Protein AF-A0A819NVT6-F1 (afdb_monomer_lite)

Secondary structure (DSSP, 8-state):
-HHHHHHHHHTTS-SS-----TTTTS-HHHHHHHHSTT----------S-----S----PPP-

Foldseek 3Di:
DQVVVVVCVVVVVDVDGDDDDPCNVPDPVRCCVPPVVVDDPPPPPPDPPDDPDPPDDDDDDDD

Sequence (63 aa):
MINRHNLEADLGLHTYTLKINQFADMTHEEFTRTMLSGLKLTLTTNVPKTLDLPLNGKIPASV

pLDDT: mean 76.78, std 21.13, range [40.94, 97.81]

Structure (mmCIF, N/CA/C/O backbone):
data_AF-A0A819NVT6-F1
#
_entry.id   AF-A0A819NVT6-F1
#
loop_
_atom_site.group_PDB
_atom_site.id
_atom_site.type_symbol
_atom_site.label_atom_id
_atom_site.label_alt_id
_atom_site.label_comp_id
_atom_site.label_asym_id
_atom_site.label_entity_id
_atom_site.label_seq_id
_atom_site.pdbx_PDB_ins_code
_atom_site.Cartn_x
_atom_site.Cartn_y
_atom_site.Cartn_z
_atom_site.occupancy
_atom_site.B_iso_or_equiv
_atom_site.auth_seq_id
_atom_site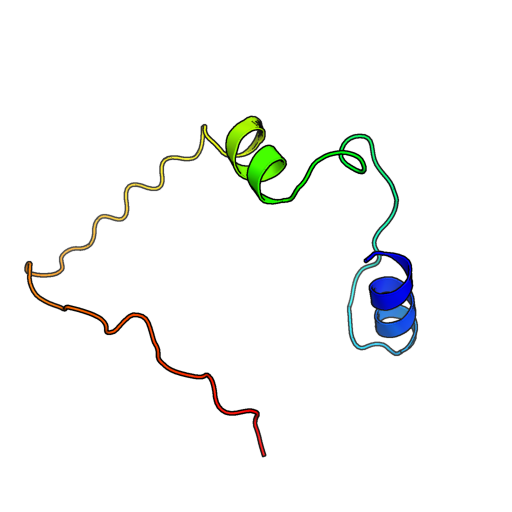.auth_comp_id
_atom_site.auth_asym_id
_atom_site.auth_atom_id
_atom_site.pdbx_PDB_model_num
ATOM 1 N N . MET A 1 1 ? -6.432 2.522 -2.441 1.00 82.75 1 MET A N 1
ATOM 2 C CA . MET A 1 1 ? -7.217 1.294 -2.696 1.00 82.75 1 MET A CA 1
ATOM 3 C C . MET A 1 1 ? -6.337 0.263 -3.385 1.00 82.75 1 MET A C 1
ATOM 5 O O . MET A 1 1 ? -5.566 0.648 -4.258 1.00 82.75 1 MET A O 1
ATOM 9 N N . ILE A 1 2 ? -6.457 -1.009 -2.988 1.00 93.88 2 ILE A N 1
ATOM 10 C CA . ILE A 1 2 ? -5.533 -2.109 -3.337 1.00 93.88 2 ILE A CA 1
ATOM 11 C C . ILE A 1 2 ? -5.417 -2.332 -4.851 1.00 93.88 2 ILE A C 1
ATOM 13 O O . ILE A 1 2 ? -4.311 -2.329 -5.374 1.00 93.88 2 ILE A O 1
ATOM 17 N N . ASN A 1 3 ? -6.540 -2.447 -5.566 1.00 96.12 3 ASN A N 1
ATOM 18 C CA . ASN A 1 3 ? -6.525 -2.763 -7.002 1.00 96.12 3 ASN A CA 1
ATOM 19 C C . ASN A 1 3 ? -5.769 -1.715 -7.830 1.00 96.12 3 ASN A C 1
ATOM 21 O O . ASN A 1 3 ? -4.991 -2.071 -8.705 1.00 96.12 3 ASN A O 1
ATOM 25 N N . ARG A 1 4 ? -5.952 -0.423 -7.516 1.00 97.12 4 ARG A N 1
ATOM 26 C CA . ARG A 1 4 ? -5.227 0.665 -8.187 1.00 97.12 4 ARG A CA 1
ATOM 27 C C . ARG A 1 4 ? -3.723 0.578 -7.922 1.00 97.12 4 ARG A C 1
ATOM 29 O O . ARG A 1 4 ? -2.944 0.676 -8.855 1.00 97.12 4 ARG A O 1
ATOM 36 N N . HIS A 1 5 ? -3.330 0.372 -6.666 1.00 97.44 5 HIS A N 1
ATOM 37 C CA . HIS A 1 5 ? -1.919 0.245 -6.300 1.00 97.44 5 HIS A CA 1
ATOM 38 C C . HIS A 1 5 ? -1.261 -0.956 -6.989 1.00 97.44 5 HIS A C 1
ATOM 40 O O . HIS A 1 5 ? -0.140 -0.845 -7.464 1.00 97.44 5 HIS A O 1
ATOM 46 N N . ASN A 1 6 ? -1.957 -2.092 -7.076 1.00 96.94 6 ASN A N 1
ATOM 47 C CA . ASN A 1 6 ? -1.414 -3.282 -7.730 1.00 96.94 6 ASN A CA 1
ATOM 48 C C . ASN A 1 6 ? -1.299 -3.102 -9.245 1.00 96.94 6 ASN A C 1
ATOM 50 O O . ASN A 1 6 ? -0.295 -3.507 -9.808 1.00 96.94 6 ASN A O 1
ATOM 54 N N . LEU A 1 7 ? -2.249 -2.413 -9.886 1.00 97.62 7 LEU A N 1
ATOM 55 C CA . LEU A 1 7 ? -2.107 -2.034 -11.293 1.00 97.62 7 LEU A CA 1
ATOM 56 C C . LEU A 1 7 ? -0.886 -1.122 -11.510 1.00 97.62 7 LEU A C 1
ATOM 58 O O . LEU A 1 7 ? -0.126 -1.316 -12.448 1.00 97.62 7 LEU A O 1
ATOM 62 N N . GLU A 1 8 ? -0.672 -0.141 -10.632 1.00 97.75 8 GLU A N 1
ATOM 63 C CA . GLU A 1 8 ? 0.517 0.722 -10.673 1.00 97.75 8 GLU A CA 1
ATOM 64 C C . GLU A 1 8 ? 1.815 -0.066 -10.407 1.00 97.75 8 GLU A C 1
ATOM 66 O O . GLU A 1 8 ? 2.845 0.224 -11.014 1.00 97.75 8 GLU A O 1
ATOM 71 N N . ALA A 1 9 ? 1.771 -1.081 -9.540 1.00 97.12 9 ALA A N 1
ATOM 72 C CA . ALA A 1 9 ? 2.895 -1.979 -9.282 1.00 97.12 9 ALA A CA 1
ATOM 73 C C . ALA A 1 9 ? 3.227 -2.845 -10.508 1.00 97.12 9 ALA A C 1
ATOM 75 O O . ALA A 1 9 ? 4.398 -2.982 -10.850 1.00 97.12 9 ALA A O 1
ATOM 76 N N . ASP A 1 10 ? 2.214 -3.347 -11.221 1.00 97.31 10 ASP A N 1
ATOM 77 C CA . ASP A 1 10 ? 2.388 -4.096 -12.475 1.00 97.31 10 ASP A CA 1
ATOM 78 C C . ASP A 1 10 ? 2.995 -3.219 -13.587 1.00 97.31 10 ASP A C 1
ATOM 80 O O . ASP A 1 10 ? 3.726 -3.710 -14.447 1.00 97.31 10 ASP A O 1
ATOM 84 N N . LEU A 1 11 ? 2.749 -1.904 -13.539 1.00 97.38 11 LEU A N 1
ATOM 85 C CA . LEU A 1 11 ? 3.402 -0.905 -14.396 1.00 97.38 11 LEU A CA 1
ATOM 86 C C . LEU A 1 11 ? 4.825 -0.534 -13.932 1.00 97.38 11 LEU A C 1
ATOM 88 O O . LEU A 1 11 ? 5.474 0.300 -14.562 1.00 97.38 11 LEU A O 1
ATOM 92 N N . GLY A 1 12 ? 5.314 -1.120 -12.837 1.00 96.75 12 GLY A N 1
ATOM 93 C CA . GLY A 1 12 ? 6.642 -0.859 -12.280 1.00 96.75 12 GLY A CA 1
ATOM 94 C C . GLY A 1 12 ? 6.766 0.437 -11.470 1.00 96.75 12 GLY A C 1
ATOM 95 O O . GLY A 1 12 ? 7.884 0.832 -11.144 1.00 96.75 12 GLY A O 1
ATOM 96 N N . LEU A 1 13 ? 5.657 1.105 -11.126 1.00 97.81 13 LEU A N 1
ATOM 97 C CA . LEU A 1 13 ? 5.670 2.334 -10.312 1.00 97.81 13 LEU A CA 1
ATOM 98 C C . LEU A 1 13 ? 5.857 2.054 -8.816 1.00 97.81 13 LEU A C 1
ATOM 100 O O . LEU A 1 13 ? 6.292 2.932 -8.073 1.00 97.81 13 LEU A O 1
ATOM 104 N N . HIS A 1 14 ? 5.555 0.828 -8.384 1.00 97.12 14 HIS A N 1
ATOM 105 C CA . HIS A 1 14 ? 5.758 0.357 -7.016 1.00 97.12 14 HIS A CA 1
ATOM 106 C C . HIS A 1 14 ? 6.514 -0.967 -7.028 1.00 97.12 14 HIS A C 1
ATOM 108 O O . HIS A 1 14 ? 6.336 -1.795 -7.915 1.00 97.12 14 HIS A O 1
ATOM 114 N N . THR A 1 15 ? 7.337 -1.189 -6.008 1.00 97.56 15 THR A N 1
ATOM 115 C CA . THR A 1 15 ? 8.153 -2.405 -5.856 1.00 97.56 15 THR A CA 1
ATOM 116 C C . THR A 1 15 ? 7.473 -3.492 -5.019 1.00 97.56 15 THR A C 1
ATOM 118 O O . THR A 1 15 ? 8.068 -4.536 -4.754 1.00 97.56 15 THR A O 1
ATOM 121 N N . TYR A 1 16 ? 6.237 -3.253 -4.576 1.00 97.06 16 TYR A N 1
ATOM 122 C CA . TYR A 1 16 ? 5.458 -4.165 -3.745 1.00 97.06 16 TYR A CA 1
ATOM 123 C C . TYR A 1 16 ? 3.986 -4.155 -4.156 1.00 97.06 16 TYR A C 1
ATOM 125 O O . TYR A 1 16 ? 3.521 -3.254 -4.851 1.00 97.06 16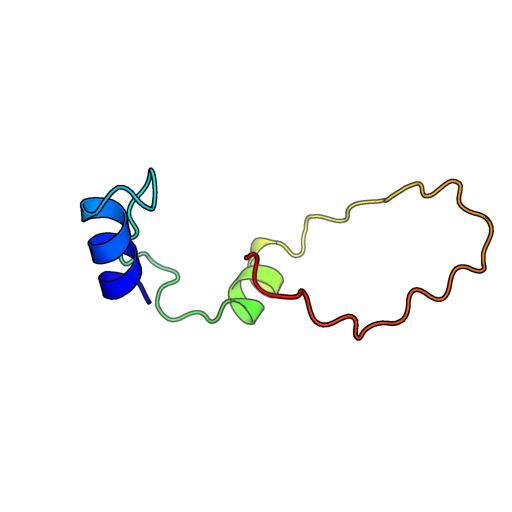 TYR A O 1
ATOM 133 N N . THR A 1 17 ? 3.240 -5.158 -3.701 1.00 97.06 17 THR A N 1
ATOM 134 C CA . THR A 1 17 ? 1.796 -5.271 -3.917 1.00 97.06 17 THR A CA 1
ATOM 135 C C . THR A 1 17 ? 1.057 -5.281 -2.586 1.00 97.06 17 THR A C 1
ATOM 137 O O . THR A 1 17 ? 1.621 -5.554 -1.525 1.00 97.06 17 THR A O 1
ATOM 140 N N . LEU A 1 18 ? -0.227 -4.954 -2.639 1.00 96.38 18 LEU A N 1
ATOM 141 C CA . LEU A 1 18 ? -1.130 -4.977 -1.499 1.00 96.38 18 LEU A CA 1
ATOM 142 C C . LEU A 1 18 ? -2.126 -6.131 -1.636 1.00 96.38 18 LEU A C 1
ATOM 144 O O . LEU A 1 18 ? -2.507 -6.531 -2.737 1.00 96.38 18 LEU A O 1
ATOM 148 N N . LYS A 1 19 ? -2.598 -6.642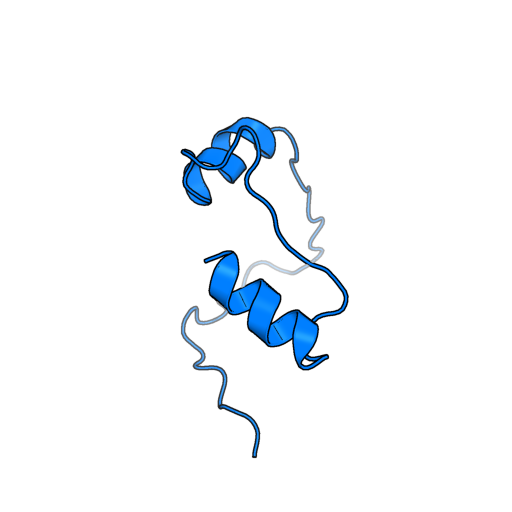 -0.499 1.00 97.19 19 LYS A N 1
ATOM 149 C CA . LYS A 1 19 ? -3.650 -7.661 -0.420 1.00 97.19 19 LYS A CA 1
ATOM 150 C C . LYS A 1 19 ? -4.545 -7.385 0.785 1.00 97.19 19 LYS A C 1
ATOM 152 O O . LYS A 1 19 ? -4.113 -6.754 1.746 1.00 97.19 19 LYS A O 1
ATOM 157 N N . ILE A 1 20 ? -5.790 -7.854 0.718 1.00 96.44 20 ILE A N 1
ATOM 158 C CA . ILE A 1 20 ? -6.709 -7.847 1.860 1.00 96.44 20 ILE A CA 1
ATOM 159 C C . ILE A 1 20 ? -6.096 -8.661 3.004 1.00 96.44 20 ILE A C 1
ATOM 161 O O . ILE A 1 20 ? -5.582 -9.762 2.792 1.00 96.44 20 ILE A O 1
ATOM 165 N N . ASN A 1 21 ? -6.171 -8.102 4.206 1.00 94.12 21 ASN A N 1
ATOM 166 C CA . ASN A 1 21 ? -5.744 -8.718 5.455 1.00 94.12 21 ASN A CA 1
ATOM 167 C C . ASN A 1 21 ? -6.806 -8.469 6.543 1.00 94.12 21 ASN A C 1
ATOM 169 O O . ASN A 1 21 ? -7.870 -7.916 6.260 1.00 94.12 21 ASN A O 1
ATOM 173 N N . GLN A 1 22 ? -6.520 -8.864 7.784 1.00 94.88 22 GLN A N 1
ATOM 174 C CA . GLN A 1 22 ? -7.438 -8.713 8.919 1.00 94.88 22 GLN A CA 1
ATOM 175 C C . GLN A 1 22 ? -7.712 -7.261 9.348 1.00 94.88 22 GLN A C 1
ATOM 177 O O . GLN A 1 22 ? -8.483 -7.052 10.272 1.00 94.88 22 GLN A O 1
ATOM 182 N N . PHE A 1 23 ? -7.064 -6.279 8.721 1.00 94.31 23 PHE A N 1
ATOM 183 C CA . PHE A 1 23 ? -7.243 -4.850 8.985 1.00 94.31 23 PHE A CA 1
ATOM 184 C C . PHE A 1 23 ? -7.970 -4.147 7.830 1.00 94.31 23 PHE A C 1
ATOM 186 O O . PHE A 1 23 ? -7.939 -2.924 7.735 1.00 94.31 23 PHE A O 1
ATOM 193 N N . ALA A 1 24 ? -8.568 -4.900 6.901 1.00 92.62 24 ALA A N 1
ATOM 194 C CA . ALA A 1 24 ? -9.212 -4.338 5.714 1.00 92.62 24 ALA A CA 1
ATOM 195 C C . ALA A 1 24 ? -10.503 -3.559 6.017 1.00 92.62 24 ALA A C 1
ATOM 197 O O . ALA A 1 24 ? -10.939 -2.768 5.182 1.00 92.62 24 ALA A O 1
ATOM 198 N N . ASP A 1 25 ? -11.106 -3.791 7.180 1.00 95.12 25 ASP A N 1
ATOM 199 C CA . ASP A 1 25 ? -12.264 -3.067 7.705 1.00 95.12 25 ASP A CA 1
ATOM 200 C C . ASP A 1 25 ? -11.875 -1.844 8.549 1.00 95.12 25 ASP A C 1
ATOM 202 O O . ASP A 1 25 ? -12.732 -1.020 8.857 1.00 95.12 25 ASP A O 1
ATOM 206 N N . MET A 1 26 ? -10.593 -1.696 8.889 1.00 93.25 26 MET A N 1
ATOM 207 C CA . MET A 1 26 ? -10.098 -0.573 9.673 1.00 93.25 26 MET A CA 1
ATOM 208 C C . MET A 1 26 ? -9.700 0.596 8.776 1.00 93.25 26 MET A C 1
ATOM 210 O O . MET A 1 26 ? -9.039 0.446 7.743 1.00 93.25 26 MET A O 1
ATOM 214 N N . THR A 1 27 ? -10.024 1.804 9.221 1.00 92.31 27 THR A N 1
ATOM 215 C CA . THR A 1 27 ? -9.464 3.024 8.639 1.00 92.31 27 THR A CA 1
ATOM 216 C C . THR A 1 27 ? -7.998 3.206 9.051 1.00 92.31 27 THR A C 1
ATOM 218 O O . THR A 1 27 ? -7.510 2.645 10.036 1.00 92.31 27 THR A O 1
ATOM 221 N N . HIS A 1 28 ? -7.267 4.038 8.305 1.00 88.62 28 HIS A N 1
ATOM 222 C CA . HIS A 1 28 ? -5.864 4.338 8.609 1.00 88.62 28 HIS A CA 1
ATOM 223 C C . HIS A 1 28 ? -5.677 4.985 9.996 1.00 88.62 28 HIS A C 1
ATOM 225 O O . HIS A 1 28 ? -4.711 4.684 10.703 1.00 88.62 28 HIS A O 1
ATOM 231 N N . GLU A 1 29 ? -6.613 5.848 10.398 1.00 91.12 29 GLU A N 1
ATOM 232 C CA . GLU A 1 29 ? -6.604 6.504 11.709 1.00 91.12 29 GLU A CA 1
ATOM 233 C C . GLU A 1 29 ? -6.818 5.490 12.838 1.00 91.12 29 GLU A C 1
ATOM 235 O O . GLU A 1 29 ? -6.066 5.482 13.816 1.00 91.12 29 GLU A O 1
ATOM 240 N N . GLU A 1 30 ? -7.784 4.581 12.678 1.00 90.00 30 GLU A N 1
ATOM 241 C CA . GLU A 1 30 ? -8.052 3.510 13.644 1.00 90.00 30 GLU A CA 1
ATOM 242 C C . GLU A 1 30 ? -6.867 2.557 13.778 1.00 90.00 30 GLU A C 1
ATOM 244 O O . GLU A 1 30 ? -6.490 2.202 14.900 1.00 90.00 30 GLU A O 1
ATOM 249 N N . PHE A 1 31 ? -6.245 2.179 12.657 1.00 91.44 31 PHE A N 1
ATOM 250 C CA . PHE A 1 31 ? -5.057 1.330 12.662 1.00 91.44 31 PHE A CA 1
ATOM 251 C C . PHE A 1 31 ? -3.905 2.004 13.411 1.00 91.44 31 PHE A C 1
ATOM 253 O O . PHE A 1 31 ? -3.305 1.402 14.299 1.00 91.44 31 PHE A O 1
ATOM 260 N N . THR A 1 32 ? -3.639 3.280 13.128 1.00 88.56 32 THR A N 1
ATOM 261 C CA . THR A 1 32 ? -2.568 4.036 13.793 1.00 88.56 32 THR A CA 1
ATOM 262 C C . THR A 1 32 ? -2.834 4.177 15.291 1.00 88.56 32 THR A C 1
ATOM 264 O O . THR A 1 32 ? -1.953 3.923 16.113 1.00 88.56 32 THR A O 1
ATOM 267 N N . ARG A 1 33 ? -4.068 4.510 15.676 1.00 88.06 33 ARG A N 1
ATOM 268 C CA . ARG A 1 33 ? -4.440 4.677 17.086 1.00 88.06 33 ARG A CA 1
ATOM 269 C C . ARG A 1 33 ? -4.418 3.360 17.863 1.00 88.06 33 ARG A C 1
ATOM 271 O O . ARG A 1 33 ? -4.064 3.356 19.039 1.00 88.06 33 ARG A O 1
ATOM 278 N N . THR A 1 34 ? -4.789 2.251 17.233 1.00 87.12 34 THR A N 1
ATOM 279 C CA . THR A 1 34 ? -4.900 0.955 17.919 1.00 87.12 34 THR A CA 1
ATOM 280 C C . THR A 1 34 ? -3.574 0.202 17.927 1.00 87.12 34 THR A C 1
ATOM 282 O O . THR A 1 34 ? -3.172 -0.304 18.970 1.00 87.12 34 THR A O 1
ATOM 285 N N . MET A 1 35 ? -2.869 0.167 16.794 1.00 87.62 35 MET A N 1
ATOM 286 C CA . MET A 1 35 ? -1.675 -0.668 16.607 1.00 87.62 35 MET A CA 1
ATOM 287 C C . MET A 1 35 ? -0.360 0.089 16.815 1.00 87.62 35 MET A C 1
ATOM 289 O O . MET A 1 35 ? 0.636 -0.524 17.188 1.00 87.62 35 MET A O 1
ATOM 293 N N . LEU A 1 36 ? -0.332 1.410 16.597 1.00 83.44 36 LEU A N 1
ATOM 294 C CA . LEU A 1 36 ? 0.897 2.217 16.673 1.00 83.44 36 LEU A CA 1
ATOM 295 C C . LEU A 1 36 ? 0.956 3.140 17.904 1.00 83.44 36 LEU A C 1
ATOM 297 O O . LEU A 1 36 ? 1.951 3.834 18.098 1.00 83.44 36 LEU A O 1
ATOM 301 N N . SER A 1 37 ? -0.054 3.125 18.782 1.00 77.88 37 SER A N 1
ATOM 302 C CA . SER A 1 37 ? -0.117 3.995 19.974 1.00 77.88 37 SER A CA 1
ATOM 303 C C . SER A 1 37 ? 0.994 3.765 21.001 1.00 77.88 37 SER A C 1
ATOM 305 O O . SER A 1 37 ? 1.293 4.660 21.793 1.00 77.88 37 SER A O 1
ATOM 307 N N . GLY A 1 38 ? 1.628 2.591 20.990 1.00 70.75 38 GLY A N 1
ATOM 308 C CA . GLY A 1 38 ? 2.757 2.277 21.867 1.00 70.75 38 GLY A CA 1
ATOM 309 C C . GLY A 1 38 ? 4.072 2.956 21.468 1.00 70.75 38 GLY A C 1
ATOM 310 O O . GLY A 1 38 ? 4.979 3.054 22.295 1.00 70.75 38 GLY A O 1
ATOM 311 N N . LEU A 1 39 ? 4.194 3.451 20.231 1.00 73.81 39 LEU A N 1
ATOM 312 C CA . LEU A 1 39 ? 5.423 4.067 19.735 1.00 73.81 39 LEU A CA 1
ATOM 313 C C . LEU A 1 39 ? 5.468 5.557 20.108 1.00 73.81 39 LEU A C 1
ATOM 315 O O . LEU A 1 39 ? 5.051 6.427 19.347 1.00 73.81 39 LEU A O 1
ATOM 319 N N . LYS A 1 40 ? 6.008 5.868 21.290 1.00 69.56 40 LYS A N 1
ATOM 320 C CA . LYS A 1 40 ? 6.337 7.250 21.670 1.00 69.56 40 LYS A CA 1
ATOM 321 C C . LYS A 1 40 ? 7.741 7.594 21.186 1.00 69.56 40 LYS A C 1
ATOM 323 O O . LYS A 1 40 ? 8.728 7.249 21.830 1.00 69.56 40 LYS A O 1
ATOM 328 N N . LEU A 1 41 ? 7.831 8.283 20.051 1.00 71.56 41 LEU A N 1
ATOM 329 C CA . LEU A 1 41 ? 9.092 8.861 19.596 1.00 71.56 41 LEU A CA 1
ATOM 330 C C . LEU A 1 41 ? 9.397 10.105 20.436 1.00 71.56 41 LEU A C 1
ATOM 332 O O . LEU A 1 41 ? 8.808 11.166 20.232 1.00 71.56 41 LEU A O 1
ATOM 336 N N . THR A 1 42 ? 10.324 9.984 21.386 1.00 63.44 42 THR A N 1
ATOM 337 C CA . THR A 1 42 ? 10.919 11.152 22.044 1.00 63.44 42 THR A CA 1
ATOM 338 C C . THR A 1 42 ? 11.893 11.789 21.063 1.00 63.44 42 THR A C 1
ATOM 340 O O . THR A 1 42 ? 13.075 11.451 21.028 1.00 63.44 42 THR A O 1
ATOM 343 N N . LEU A 1 43 ? 11.393 12.692 20.224 1.00 68.19 43 LEU A N 1
ATOM 344 C CA . LEU A 1 43 ? 12.253 13.531 19.400 1.00 68.19 43 LEU A CA 1
ATOM 345 C C . LEU A 1 43 ? 12.959 14.512 20.341 1.00 68.19 43 LEU A C 1
ATOM 347 O O . LEU A 1 43 ? 12.362 15.488 20.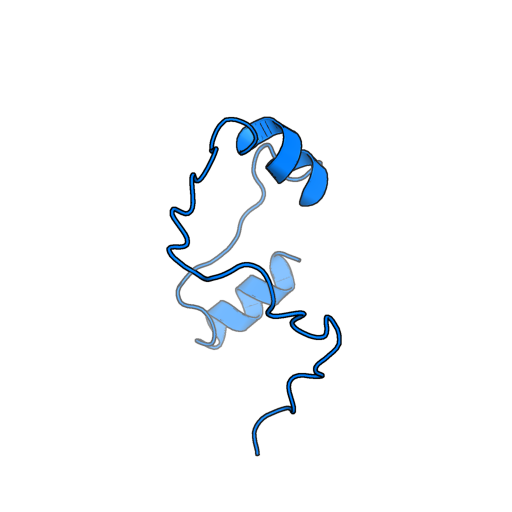792 1.00 68.19 43 LEU A O 1
ATOM 351 N N . THR A 1 44 ? 14.223 14.245 20.678 1.00 49.16 44 THR A N 1
ATOM 352 C CA . THR A 1 44 ? 15.073 15.200 21.400 1.00 49.16 44 THR A CA 1
ATOM 353 C C . THR A 1 44 ? 15.454 16.314 20.430 1.00 49.16 44 THR A C 1
ATOM 355 O O . THR A 1 44 ? 16.562 16.362 19.894 1.00 49.16 44 THR A O 1
ATOM 358 N N . THR A 1 45 ? 14.510 17.193 20.114 1.00 51.41 45 THR A N 1
ATOM 359 C CA . THR A 1 45 ? 14.816 18.364 19.309 1.00 51.41 45 THR A CA 1
ATOM 360 C C . THR A 1 45 ? 15.560 19.344 20.211 1.00 51.41 45 THR A C 1
ATOM 362 O O . THR A 1 45 ? 14.942 20.064 20.993 1.00 51.41 45 THR A O 1
ATOM 365 N N . ASN A 1 46 ? 16.890 19.383 20.108 1.00 55.56 46 ASN A N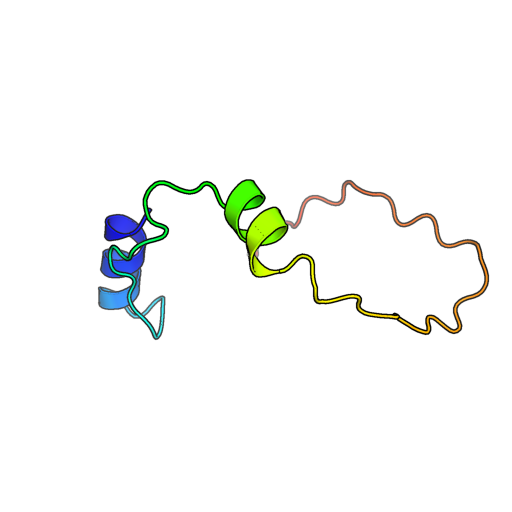 1
ATOM 366 C CA . ASN A 1 46 ? 17.717 20.495 20.593 1.00 55.56 46 ASN A CA 1
ATOM 367 C C . ASN A 1 46 ? 17.470 21.743 19.716 1.00 55.56 46 ASN A C 1
ATOM 369 O O . ASN A 1 46 ? 18.390 22.318 19.142 1.00 55.56 46 ASN A O 1
ATOM 373 N N . VAL A 1 47 ? 16.204 22.131 19.554 1.00 56.06 47 VAL A N 1
ATOM 374 C CA . VAL A 1 47 ? 15.797 23.335 18.829 1.00 56.06 47 VAL A CA 1
ATOM 375 C C . VAL A 1 47 ? 15.259 24.342 19.841 1.00 56.06 47 VAL A C 1
ATOM 377 O O . VAL A 1 47 ? 14.371 24.003 20.629 1.00 56.06 47 VAL A O 1
ATOM 380 N N . PRO A 1 48 ? 15.790 25.575 19.864 1.00 45.75 48 PRO A N 1
ATOM 381 C CA . PRO A 1 48 ? 15.209 26.651 20.644 1.00 45.75 48 PRO A CA 1
ATOM 382 C C . PRO A 1 48 ? 13.746 26.842 20.242 1.00 45.75 48 PRO A C 1
ATOM 384 O O . PRO A 1 48 ? 13.390 26.817 19.064 1.00 45.75 48 PRO A O 1
ATOM 387 N N . LYS A 1 49 ? 12.898 27.012 21.251 1.00 51.25 49 LYS A N 1
ATOM 388 C CA . LYS A 1 49 ? 11.458 27.224 21.141 1.00 51.25 49 LYS A CA 1
ATOM 389 C C . LYS A 1 49 ? 11.162 28.542 20.416 1.00 51.25 49 LYS A C 1
ATOM 391 O O . LYS A 1 49 ? 10.986 29.538 21.094 1.00 51.25 49 LYS A O 1
ATOM 396 N N . THR A 1 50 ? 11.138 28.519 19.082 1.00 49.06 50 THR A N 1
ATOM 397 C CA . THR A 1 50 ? 10.308 29.335 18.167 1.00 49.06 50 THR A CA 1
ATOM 398 C C . THR A 1 50 ? 10.726 29.040 16.720 1.00 49.06 50 THR A C 1
ATOM 400 O O . THR A 1 50 ? 11.558 29.742 16.149 1.00 49.06 50 THR A O 1
ATOM 403 N N . LEU A 1 51 ? 10.151 28.008 16.109 1.00 48.72 51 LEU A N 1
ATOM 404 C CA . LEU A 1 51 ? 10.015 27.950 14.653 1.00 48.72 51 LEU A CA 1
ATOM 405 C C . LEU A 1 51 ? 8.578 27.516 14.371 1.00 48.72 51 LEU A C 1
ATOM 407 O O . LEU A 1 51 ? 8.268 26.327 14.322 1.00 48.72 51 LEU A O 1
ATOM 411 N N . ASP A 1 52 ? 7.691 28.502 14.259 1.00 51.91 52 ASP A N 1
ATOM 412 C CA . ASP A 1 52 ? 6.343 28.302 13.740 1.00 51.91 52 ASP A CA 1
ATOM 413 C C . ASP A 1 52 ? 6.477 27.931 12.261 1.00 51.91 52 ASP A C 1
ATOM 415 O O . ASP A 1 52 ? 6.573 28.789 11.385 1.00 51.91 52 ASP A O 1
ATOM 419 N N . LEU A 1 53 ? 6.572 26.632 11.979 1.00 50.28 53 LEU A N 1
ATOM 420 C CA . LEU A 1 53 ? 6.509 26.126 10.616 1.00 50.28 53 LEU A CA 1
ATOM 421 C C . LEU A 1 53 ? 5.064 26.323 10.135 1.00 50.28 53 LEU A C 1
ATOM 423 O O . LEU A 1 53 ? 4.156 25.720 10.715 1.00 50.28 53 LEU A O 1
ATOM 427 N N . PRO A 1 54 ? 4.806 27.156 9.111 1.00 46.88 54 PRO A N 1
ATOM 428 C CA . PRO A 1 54 ? 3.457 27.326 8.603 1.00 46.88 54 PRO A CA 1
ATOM 429 C C . PRO A 1 54 ? 2.971 25.994 8.025 1.00 46.88 54 PRO A C 1
ATOM 431 O O . PRO A 1 54 ? 3.461 25.514 7.002 1.00 46.88 54 PRO A O 1
ATOM 434 N N . LEU A 1 55 ? 1.974 25.408 8.689 1.00 51.81 55 LEU A N 1
ATOM 435 C CA . LEU A 1 55 ? 1.210 24.246 8.243 1.00 51.81 55 LEU A CA 1
ATOM 436 C C . LEU A 1 55 ? 0.327 24.628 7.042 1.00 51.81 55 LEU A C 1
ATOM 438 O O . LEU A 1 55 ? -0.888 24.587 7.162 1.00 51.81 55 LEU A O 1
ATOM 442 N N . ASN A 1 56 ? 0.892 25.077 5.914 1.00 50.25 56 ASN A N 1
ATOM 443 C CA . ASN A 1 56 ? 0.183 25.072 4.624 1.00 50.25 56 ASN A CA 1
ATOM 444 C C . ASN A 1 56 ? 1.080 25.398 3.410 1.00 50.25 56 ASN A C 1
ATOM 446 O O . ASN A 1 56 ? 0.814 26.331 2.651 1.00 50.25 56 ASN A O 1
ATOM 450 N N . GLY A 1 57 ? 2.157 24.647 3.198 1.00 43.31 57 GLY A N 1
ATOM 451 C CA . GLY A 1 57 ? 2.942 24.741 1.966 1.00 43.31 57 GLY A CA 1
ATOM 452 C C . GLY A 1 57 ? 2.503 23.683 0.961 1.00 43.31 57 GLY A C 1
ATOM 453 O O . GLY A 1 57 ? 2.940 22.542 1.065 1.00 43.31 57 GLY A O 1
ATOM 454 N N . LYS A 1 58 ? 1.649 24.045 -0.006 1.00 46.19 58 LYS A N 1
ATOM 455 C CA . LYS A 1 58 ? 1.398 23.246 -1.218 1.00 46.19 58 LYS A CA 1
ATOM 456 C C . LYS A 1 58 ? 2.732 22.734 -1.767 1.00 46.19 58 LYS A C 1
ATOM 458 O O . LYS A 1 58 ? 3.589 23.540 -2.111 1.00 46.19 58 LYS A O 1
ATOM 463 N N . ILE A 1 59 ? 2.885 21.419 -1.867 1.00 48.94 59 ILE A N 1
ATOM 464 C CA . ILE A 1 59 ? 3.996 20.791 -2.583 1.00 48.94 59 ILE A CA 1
ATOM 465 C C . ILE A 1 59 ? 3.718 21.037 -4.077 1.00 48.94 59 ILE A C 1
ATOM 467 O O . ILE A 1 59 ? 2.696 20.544 -4.564 1.00 48.94 59 ILE A O 1
ATO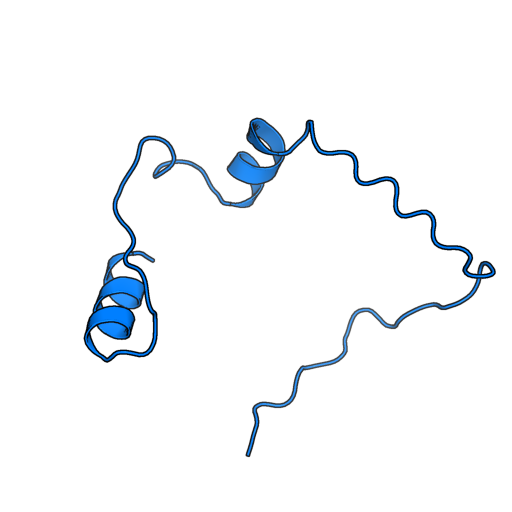M 471 N N . PRO A 1 60 ? 4.506 21.841 -4.814 1.00 41.44 60 PRO A N 1
ATOM 472 C CA . PRO A 1 60 ? 4.299 21.971 -6.250 1.00 41.44 60 PRO A CA 1
ATOM 473 C C . PRO A 1 60 ? 4.639 20.637 -6.924 1.00 41.44 60 PRO A C 1
ATOM 475 O O . PRO A 1 60 ? 5.668 20.031 -6.629 1.00 41.44 60 PRO A O 1
ATOM 478 N N . ALA A 1 61 ? 3.755 20.170 -7.809 1.00 43.41 61 ALA A N 1
ATOM 479 C CA . ALA A 1 61 ? 4.030 19.034 -8.679 1.00 43.41 61 ALA A CA 1
ATOM 480 C C . ALA A 1 61 ? 5.274 19.346 -9.525 1.00 43.41 61 ALA A C 1
ATOM 482 O O . ALA A 1 61 ? 5.333 20.406 -10.150 1.00 43.41 61 ALA A O 1
ATOM 483 N N . SER A 1 62 ? 6.263 18.447 -9.502 1.00 40.94 62 SER A N 1
ATOM 484 C CA . SER A 1 62 ? 7.475 18.554 -10.317 1.00 40.94 62 SER A CA 1
ATOM 485 C C . SER A 1 62 ? 7.136 18.722 -11.799 1.00 40.94 62 SER A C 1
ATOM 487 O O . SER A 1 62 ? 6.384 17.918 -12.352 1.00 40.94 62 SER A O 1
ATOM 489 N N . VAL A 1 63 ? 7.755 19.726 -12.423 1.00 42.28 63 VAL A N 1
ATOM 490 C CA . VAL A 1 63 ? 8.069 19.788 -13.858 1.00 42.28 63 VAL A CA 1
ATOM 491 C C . VAL A 1 63 ? 9.577 19.928 -13.976 1.00 42.28 63 VAL A C 1
ATOM 493 O O . VAL A 1 63 ? 10.138 20.713 -13.177 1.00 42.28 63 VAL A O 1
#

Radius of gyration: 18.12 Å; chains: 1; bounding box: 30×38×36 Å